Protein AF-A0A397L4H8-F1 (afdb_monomer_lite)

Structure (mmCIF, N/CA/C/O backbone):
data_AF-A0A397L4H8-F1
#
_entry.id   AF-A0A397L4H8-F1
#
loop_
_atom_site.group_PDB
_atom_site.id
_atom_site.type_symbol
_atom_site.label_atom_id
_atom_site.label_alt_id
_atom_site.label_comp_id
_atom_site.label_asym_id
_atom_site.label_entity_id
_atom_site.label_seq_id
_atom_site.pdbx_PDB_ins_code
_atom_site.Cartn_x
_atom_site.Cartn_y
_atom_site.Cartn_z
_atom_site.occupancy
_atom_site.B_iso_or_equiv
_atom_site.auth_seq_id
_atom_site.auth_comp_id
_atom_site.auth_asym_id
_atom_site.auth_atom_id
_atom_site.pdbx_PDB_model_num
ATOM 1 N N . MET A 1 1 ? -23.104 -24.556 -10.594 1.00 47.25 1 MET A N 1
ATOM 2 C CA . MET A 1 1 ? -21.974 -23.612 -10.399 1.00 47.25 1 MET A CA 1
ATOM 3 C C . MET A 1 1 ? -20.950 -23.620 -11.544 1.00 47.25 1 MET A C 1
ATOM 5 O O . MET A 1 1 ? -20.434 -22.560 -11.867 1.00 47.25 1 MET A O 1
ATOM 9 N N . ALA A 1 2 ? -20.724 -24.742 -12.244 1.00 54.28 2 ALA A N 1
ATOM 10 C CA . ALA A 1 2 ? -19.809 -24.816 -13.398 1.00 54.28 2 ALA A CA 1
ATOM 11 C C . ALA A 1 2 ? -20.160 -23.882 -14.583 1.00 54.28 2 ALA A C 1
ATOM 13 O O . ALA A 1 2 ? -19.269 -23.298 -15.192 1.00 54.28 2 ALA A O 1
ATOM 14 N N . SER A 1 3 ? -21.449 -23.666 -14.881 1.00 55.31 3 SER A N 1
ATOM 15 C CA . SER A 1 3 ? -21.876 -22.777 -15.982 1.00 55.31 3 SER A CA 1
ATOM 16 C C . SER A 1 3 ? -21.503 -21.299 -15.750 1.00 55.31 3 SER A C 1
ATOM 18 O O . SER A 1 3 ? -21.146 -20.598 -16.693 1.00 55.31 3 SER A O 1
ATOM 20 N N . LYS A 1 4 ? -21.475 -20.835 -14.491 1.00 57.06 4 LYS A N 1
ATOM 21 C CA . LYS A 1 4 ? -21.033 -19.472 -14.138 1.00 57.06 4 LYS A CA 1
ATOM 22 C C . LYS A 1 4 ? -19.519 -19.307 -14.281 1.00 57.06 4 LYS A C 1
ATOM 24 O O . LYS A 1 4 ? -19.073 -18.269 -14.753 1.00 57.06 4 LYS A O 1
ATOM 29 N N . LEU A 1 5 ? -18.742 -20.344 -13.960 1.00 61.78 5 LEU A N 1
ATOM 30 C CA . LEU A 1 5 ? -17.294 -20.364 -14.196 1.00 61.78 5 LEU A CA 1
ATOM 31 C C . LEU A 1 5 ? -16.962 -20.372 -15.691 1.00 61.78 5 LEU A C 1
ATOM 33 O O . LEU A 1 5 ? -16.032 -19.694 -16.116 1.00 61.78 5 LEU A O 1
ATOM 37 N N . LEU A 1 6 ? -17.748 -21.081 -16.503 1.00 67.44 6 LEU A N 1
ATOM 38 C CA . LEU A 1 6 ? -17.573 -21.091 -17.955 1.00 67.44 6 LEU A CA 1
ATOM 39 C C . LEU A 1 6 ? -17.909 -19.724 -18.579 1.00 67.44 6 LEU A C 1
ATOM 41 O O . LEU A 1 6 ? -17.178 -19.260 -19.450 1.00 67.44 6 LEU A O 1
ATOM 45 N N . GLN A 1 7 ? -18.956 -19.053 -18.082 1.00 67.25 7 GLN A N 1
ATOM 46 C CA . GLN A 1 7 ? -19.308 -17.676 -18.460 1.00 67.25 7 GLN A CA 1
ATOM 47 C C . G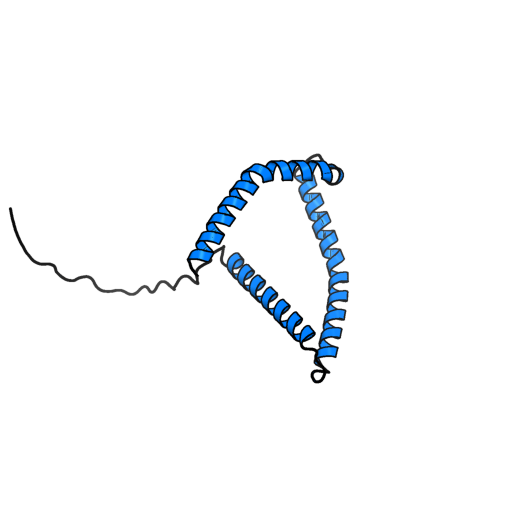LN A 1 7 ? -18.257 -16.653 -18.003 1.00 67.25 7 GLN A C 1
ATOM 49 O O . GLN A 1 7 ? -17.918 -15.743 -18.755 1.00 67.25 7 GLN A O 1
ATOM 54 N N . LEU A 1 8 ? -17.695 -16.811 -16.801 1.00 67.00 8 LEU A N 1
ATOM 55 C CA . LEU A 1 8 ? -16.578 -15.991 -16.325 1.00 67.00 8 LEU A CA 1
ATOM 56 C C . LEU A 1 8 ? -15.330 -16.216 -17.177 1.00 67.00 8 LEU A C 1
ATOM 58 O O . LEU A 1 8 ? -14.683 -15.252 -17.561 1.00 67.00 8 LEU A O 1
ATOM 62 N N . LYS A 1 9 ? -15.027 -17.464 -17.550 1.00 68.12 9 LYS A N 1
ATOM 63 C CA . LYS A 1 9 ? -13.908 -17.794 -18.439 1.00 68.12 9 LYS A CA 1
ATOM 64 C C . LYS A 1 9 ? -14.099 -17.191 -19.832 1.00 68.12 9 LYS A C 1
ATOM 66 O O . LYS A 1 9 ? -13.152 -16.639 -20.386 1.00 68.12 9 LYS A O 1
ATOM 71 N N . SER A 1 10 ? -15.303 -17.265 -20.403 1.00 70.06 10 SER A N 1
ATOM 72 C CA . SER A 1 10 ? -15.582 -16.683 -21.720 1.00 70.06 10 SER A CA 1
ATOM 73 C C . SER A 1 10 ? -15.528 -15.155 -21.687 1.00 70.06 10 SER A C 1
ATOM 75 O O . SER A 1 10 ? -14.939 -14.558 -22.584 1.00 70.06 10 SER A O 1
ATOM 77 N N . LYS A 1 11 ? -16.049 -14.523 -20.626 1.00 71.31 11 LYS A N 1
ATOM 78 C CA . LYS A 1 11 ? -15.975 -13.068 -20.423 1.00 71.31 11 LYS A CA 1
ATOM 79 C C . LYS A 1 11 ? -14.563 -12.584 -20.101 1.00 71.31 11 LYS A C 1
ATOM 81 O O . LYS A 1 11 ? -14.157 -11.551 -20.616 1.00 71.31 11 LYS A O 1
ATOM 86 N N . ALA A 1 12 ? -13.778 -13.353 -19.351 1.00 65.19 12 ALA A N 1
ATOM 87 C CA . ALA A 1 12 ? -12.361 -13.083 -19.120 1.00 65.19 12 ALA A CA 1
ATOM 88 C C . ALA A 1 12 ? -11.536 -13.228 -20.408 1.00 65.19 12 ALA A C 1
ATOM 90 O O . ALA A 1 12 ? -10.639 -12.429 -20.654 1.00 65.19 12 ALA A O 1
ATOM 91 N N . CYS A 1 13 ? -11.859 -14.198 -21.269 1.00 67.25 13 CYS A N 1
ATOM 92 C CA . CYS A 1 13 ? -11.225 -14.348 -22.581 1.00 67.25 13 CYS A CA 1
ATOM 93 C C . CYS A 1 13 ? -11.582 -13.185 -23.522 1.00 67.25 13 CYS A C 1
ATOM 95 O O . CYS A 1 13 ? -10.722 -12.680 -24.239 1.00 67.25 13 CYS A O 1
ATOM 97 N N . GLU A 1 14 ? -12.833 -12.726 -23.497 1.00 71.56 14 GLU A N 1
ATOM 98 C CA . GLU A 1 14 ? -13.300 -11.562 -24.254 1.00 71.56 14 GLU A CA 1
ATOM 99 C C . GLU A 1 14 ? -12.647 -10.262 -23.755 1.00 71.56 14 GLU A C 1
ATOM 101 O O . GLU A 1 14 ? -12.118 -9.495 -24.557 1.00 71.56 14 GLU A O 1
ATOM 106 N N . ALA A 1 15 ? -12.565 -10.071 -22.435 1.00 67.88 15 ALA A N 1
ATOM 107 C CA . ALA A 1 15 ? -11.853 -8.959 -21.810 1.00 67.88 15 ALA A CA 1
ATOM 108 C C . ALA A 1 15 ? -10.344 -9.007 -22.094 1.00 67.88 15 ALA A C 1
ATOM 110 O O . ALA A 1 15 ? -9.750 -7.985 -22.410 1.00 67.88 15 ALA A O 1
ATOM 111 N N . SER A 1 16 ? -9.723 -10.188 -22.071 1.00 66.19 16 SER A N 1
ATOM 112 C CA . SER A 1 16 ? -8.312 -10.364 -22.430 1.00 66.19 16 SER A CA 1
ATOM 113 C C . SER A 1 16 ? -8.053 -10.022 -23.900 1.00 66.19 16 SER A C 1
ATOM 115 O O . SER A 1 16 ? -7.094 -9.317 -24.197 1.00 66.19 16 SER A O 1
ATOM 117 N N . LYS A 1 17 ? -8.947 -10.421 -24.818 1.00 70.50 17 LYS A N 1
ATOM 118 C CA . LYS A 1 17 ? -8.894 -10.024 -26.238 1.00 70.50 17 LYS A CA 1
ATOM 119 C C . LYS A 1 17 ? -9.118 -8.524 -26.432 1.00 70.50 17 LYS A C 1
ATOM 121 O O . LYS A 1 17 ? -8.528 -7.930 -27.329 1.00 70.50 17 LYS A O 1
ATOM 126 N N . PHE A 1 18 ? -9.968 -7.905 -25.616 1.00 72.44 18 PHE A N 1
ATOM 127 C CA . PHE A 1 18 ? -10.198 -6.463 -25.643 1.00 72.44 18 PHE A CA 1
ATOM 128 C C . PHE A 1 18 ? -8.970 -5.694 -25.135 1.00 72.44 18 PHE A C 1
ATOM 130 O O . PHE A 1 18 ? -8.495 -4.780 -25.805 1.00 72.44 18 PHE A O 1
ATOM 137 N N . VAL A 1 19 ? -8.384 -6.128 -24.017 1.00 71.19 19 VAL A N 1
ATOM 138 C CA . VAL A 1 19 ? -7.137 -5.584 -23.463 1.00 71.19 19 VAL A CA 1
ATOM 139 C C . VAL A 1 19 ? -5.957 -5.833 -24.404 1.00 71.19 19 VAL A C 1
ATOM 141 O O . VAL A 1 19 ? -5.116 -4.959 -24.548 1.00 71.19 19 VAL A O 1
ATOM 144 N N . SER A 1 20 ? -5.886 -6.956 -25.121 1.00 68.94 20 SER A N 1
ATOM 145 C CA . SER A 1 20 ? -4.802 -7.175 -26.088 1.00 68.94 20 SER A CA 1
ATOM 146 C C . SER A 1 20 ? -4.937 -6.289 -27.331 1.00 68.94 20 SER A C 1
ATOM 148 O O . SER A 1 20 ? -3.931 -5.891 -27.907 1.00 68.94 20 SER A O 1
ATOM 150 N N . LYS A 1 21 ? -6.170 -5.985 -27.763 1.00 73.88 21 LYS A N 1
ATOM 151 C CA . LYS A 1 21 ? -6.440 -5.150 -28.946 1.00 73.88 21 LYS A CA 1
ATOM 152 C C . LYS A 1 21 ? -6.346 -3.652 -28.658 1.00 73.88 21 LYS A C 1
ATOM 154 O O . LYS A 1 21 ? -5.839 -2.915 -29.495 1.00 73.88 21 LYS A O 1
ATOM 159 N N . HIS A 1 22 ? -6.813 -3.212 -27.491 1.00 75.38 22 HIS A N 1
ATOM 160 C CA . HIS A 1 22 ? -6.883 -1.794 -27.126 1.00 75.38 22 HIS A CA 1
ATOM 161 C C . HIS A 1 22 ? -5.907 -1.392 -26.014 1.00 75.38 22 HIS A C 1
ATOM 163 O O . HIS A 1 22 ? -5.654 -0.208 -25.816 1.00 75.38 22 HIS A O 1
ATOM 169 N N . GLY A 1 23 ? -5.314 -2.340 -25.289 1.00 72.38 23 GLY A N 1
ATOM 170 C CA . GLY A 1 23 ? -4.390 -2.043 -24.192 1.00 72.38 23 GLY A CA 1
ATOM 171 C C . GLY A 1 23 ? -3.150 -1.298 -24.665 1.00 72.38 23 GLY A C 1
ATOM 172 O O . GLY A 1 23 ? -2.724 -0.364 -24.000 1.00 72.38 23 GLY A O 1
ATOM 173 N N . THR A 1 24 ? -2.620 -1.616 -25.851 1.00 72.94 24 THR A N 1
ATOM 174 C CA . THR A 1 24 ? -1.489 -0.872 -26.426 1.00 72.94 24 THR A CA 1
ATOM 175 C C . THR A 1 24 ? -1.865 0.565 -26.787 1.00 72.94 24 THR A C 1
ATOM 177 O O . THR A 1 24 ? -1.053 1.464 -26.594 1.00 72.94 24 THR A O 1
ATOM 180 N N . THR A 1 25 ? -3.079 0.811 -27.293 1.00 78.31 25 THR A N 1
ATOM 181 C CA . THR A 1 25 ? -3.536 2.171 -27.621 1.00 78.31 25 THR A CA 1
ATOM 182 C C . THR A 1 25 ? -3.817 2.988 -26.364 1.00 78.31 25 THR A C 1
ATOM 184 O O . THR A 1 25 ? -3.361 4.123 -26.285 1.00 78.31 25 THR A O 1
ATOM 187 N N . TYR A 1 26 ? -4.460 2.397 -25.351 1.00 76.62 26 TYR A N 1
ATOM 188 C CA . TYR A 1 26 ? -4.678 3.055 -24.059 1.00 76.62 26 TYR A CA 1
ATOM 189 C C . TYR A 1 26 ? -3.363 3.333 -23.330 1.00 76.62 26 TYR A C 1
ATOM 191 O O . TYR A 1 26 ? -3.175 4.417 -22.794 1.00 76.62 26 TYR A O 1
ATOM 199 N N . TYR A 1 27 ? -2.422 2.387 -23.355 1.00 76.06 27 TYR A N 1
ATOM 200 C CA . TYR A 1 27 ? -1.098 2.568 -22.764 1.00 76.06 27 TYR A CA 1
ATOM 201 C C . TYR A 1 27 ? -0.327 3.717 -23.424 1.00 76.06 27 TYR A C 1
ATOM 203 O O . TYR A 1 27 ? 0.283 4.525 -22.730 1.00 76.06 27 TYR A O 1
ATOM 211 N N . LYS A 1 28 ? -0.396 3.831 -24.757 1.00 80.56 28 LYS A N 1
ATOM 212 C CA . LYS A 1 28 ? 0.216 4.942 -25.498 1.00 80.56 28 LYS A CA 1
ATOM 213 C C . LYS A 1 28 ? -0.431 6.288 -25.169 1.00 80.56 28 LYS A C 1
ATOM 215 O O . LYS A 1 28 ? 0.298 7.226 -24.881 1.00 80.56 28 LYS A O 1
ATOM 220 N N . GLN A 1 29 ? -1.763 6.364 -25.138 1.00 84.12 29 GLN A N 1
ATOM 221 C CA . GLN A 1 29 ? -2.480 7.586 -24.746 1.00 84.12 29 GLN A CA 1
ATOM 222 C C . GLN A 1 29 ? -2.112 8.023 -23.325 1.00 84.12 29 GLN A C 1
ATOM 224 O O . GLN A 1 29 ? -1.780 9.180 -23.097 1.00 84.12 29 GLN A O 1
ATOM 229 N N . LEU A 1 30 ? -2.073 7.078 -22.383 1.00 81.69 30 LEU A N 1
ATOM 230 C CA . LEU A 1 30 ? -1.734 7.365 -20.992 1.00 81.69 30 LEU A CA 1
ATOM 231 C C . LEU A 1 30 ? -0.275 7.826 -20.850 1.00 81.69 30 LEU A C 1
ATOM 233 O O . LEU A 1 30 ? 0.005 8.728 -20.064 1.00 81.69 30 LEU A O 1
ATOM 237 N N . LEU A 1 31 ? 0.655 7.264 -21.630 1.00 79.19 31 LEU A N 1
ATOM 238 C CA . LEU A 1 31 ? 2.040 7.745 -21.692 1.00 79.19 31 LEU A CA 1
ATOM 239 C C . LEU A 1 31 ? 2.150 9.150 -22.299 1.00 79.19 31 LEU A C 1
ATOM 241 O O . LEU A 1 31 ? 2.952 9.948 -21.821 1.00 79.19 31 LEU A O 1
ATOM 245 N N . GLU A 1 32 ? 1.360 9.460 -23.325 1.00 80.62 32 GLU A N 1
ATOM 246 C CA . GLU A 1 32 ? 1.329 10.789 -23.943 1.00 80.62 32 GLU A CA 1
ATOM 247 C C . GLU A 1 32 ? 0.781 11.850 -22.978 1.00 80.62 32 GLU A C 1
ATOM 249 O O . GLU A 1 32 ? 1.389 12.910 -22.832 1.00 80.62 32 GLU A O 1
ATOM 254 N N . GLU A 1 33 ? -0.293 11.548 -22.244 1.00 83.25 33 GLU A N 1
ATOM 255 C CA . GLU A 1 33 ? -0.851 12.441 -21.218 1.00 83.25 33 GLU A CA 1
ATOM 256 C C . GLU A 1 33 ? 0.097 12.629 -20.023 1.00 83.25 33 GLU A C 1
ATOM 258 O O . GLU A 1 33 ? 0.183 13.712 -19.442 1.00 83.25 33 GLU A O 1
ATOM 263 N N . ASN A 1 34 ? 0.856 11.590 -19.663 1.00 80.06 34 ASN A N 1
ATOM 264 C CA . ASN A 1 34 ? 1.777 11.612 -18.525 1.00 80.06 34 ASN A CA 1
ATOM 265 C C . ASN A 1 34 ? 3.224 11.929 -18.918 1.00 80.06 34 ASN A C 1
ATOM 267 O O . ASN A 1 34 ? 4.132 11.758 -18.102 1.00 80.06 34 ASN A O 1
ATOM 271 N N . LYS A 1 35 ? 3.453 12.444 -20.132 1.00 74.44 35 LYS A N 1
ATOM 272 C CA . LYS A 1 35 ? 4.796 12.709 -20.667 1.00 74.44 35 LYS A CA 1
ATOM 273 C C . LYS A 1 35 ? 5.632 13.642 -19.786 1.00 74.44 35 LYS A C 1
ATOM 275 O O . LYS A 1 35 ? 6.844 13.489 -19.712 1.00 74.44 35 LYS A O 1
ATOM 280 N N . GLN A 1 36 ? 4.986 14.539 -19.041 1.00 73.88 36 GLN A N 1
ATOM 281 C CA . GLN A 1 36 ? 5.620 15.411 -18.042 1.00 73.88 36 GLN A CA 1
ATOM 282 C C . GLN A 1 36 ? 6.319 14.667 -16.882 1.00 73.88 36 GLN A C 1
ATOM 284 O O . GLN A 1 36 ? 7.215 15.226 -16.255 1.00 73.88 36 GLN A O 1
ATOM 289 N N . TYR A 1 37 ? 5.935 13.418 -16.598 1.00 69.62 37 TYR A N 1
ATOM 290 C CA . TYR A 1 37 ? 6.527 12.581 -15.546 1.00 69.62 37 TYR A CA 1
ATOM 291 C C . TYR A 1 37 ? 7.565 11.585 -16.080 1.00 69.62 37 TYR A C 1
ATOM 293 O O . TYR A 1 37 ? 8.241 10.917 -15.295 1.00 69.62 37 TYR A O 1
ATOM 301 N N . ILE A 1 38 ? 7.699 11.469 -17.404 1.00 70.69 38 ILE A N 1
ATOM 302 C CA . ILE A 1 38 ? 8.620 10.536 -18.052 1.00 70.69 38 ILE A CA 1
ATOM 303 C C . ILE A 1 38 ? 9.968 11.234 -18.216 1.00 70.69 38 ILE A C 1
ATOM 305 O O . ILE A 1 38 ? 10.096 12.211 -18.950 1.00 70.69 38 ILE A O 1
ATOM 309 N N . GLN A 1 39 ? 10.992 10.730 -17.531 1.00 64.56 39 GLN A N 1
ATOM 310 C CA . GLN A 1 39 ? 12.352 11.230 -17.697 1.00 64.56 39 GLN A CA 1
ATOM 311 C C . GLN A 1 39 ? 13.060 10.532 -18.858 1.00 64.56 39 GLN A C 1
ATOM 313 O O . GLN A 1 39 ? 13.432 9.365 -18.767 1.00 64.56 39 GLN A O 1
ATOM 318 N N . GLU A 1 40 ? 13.276 11.282 -19.938 1.00 63.84 40 GLU A N 1
ATOM 319 C CA . GLU A 1 40 ? 14.194 10.940 -21.027 1.00 63.84 40 GLU A CA 1
ATOM 320 C C . GLU A 1 40 ? 15.583 11.539 -20.703 1.00 63.84 40 GLU A C 1
ATOM 322 O O . GLU A 1 40 ? 15.646 12.687 -20.250 1.00 63.84 40 GLU A O 1
ATOM 327 N N . PRO A 1 41 ? 16.715 10.824 -20.867 1.00 56.97 41 PRO A N 1
ATOM 328 C CA . PRO A 1 41 ? 16.907 9.513 -21.491 1.00 56.97 41 PRO A CA 1
ATOM 329 C C . PRO A 1 41 ? 16.648 8.326 -20.548 1.00 56.97 41 PRO A C 1
ATOM 331 O O . PRO A 1 41 ? 16.987 8.361 -19.364 1.00 56.97 41 PRO A O 1
ATOM 334 N N . ALA A 1 42 ? 16.118 7.235 -21.113 1.00 62.53 42 ALA A N 1
ATOM 335 C CA . ALA A 1 42 ? 15.949 5.937 -20.454 1.00 62.53 42 ALA A CA 1
ATOM 336 C C . ALA A 1 42 ? 17.296 5.199 -20.299 1.00 62.53 42 ALA A C 1
ATOM 338 O O . ALA A 1 42 ? 17.485 4.084 -20.782 1.00 62.53 42 ALA A O 1
ATOM 339 N N . THR A 1 43 ? 18.264 5.849 -19.657 1.00 71.12 43 THR A N 1
ATOM 340 C CA . THR A 1 43 ? 19.567 5.259 -19.345 1.00 71.12 43 THR A CA 1
ATOM 341 C C . THR A 1 43 ? 19.448 4.411 -18.080 1.00 71.12 43 THR A C 1
ATOM 343 O O . THR A 1 43 ? 18.787 4.803 -17.114 1.00 71.12 43 THR A O 1
ATOM 346 N N . VAL A 1 44 ? 20.120 3.256 -18.057 1.00 73.75 44 VAL A N 1
ATOM 347 C CA . VAL A 1 44 ? 20.120 2.325 -16.912 1.00 73.75 44 VAL A CA 1
ATOM 348 C C . VAL A 1 44 ? 20.514 3.041 -15.612 1.00 73.75 44 VAL A C 1
ATOM 350 O O . VAL A 1 44 ? 19.882 2.843 -14.578 1.00 73.75 44 VAL A O 1
ATOM 353 N N . GLU A 1 45 ? 21.477 3.955 -15.679 1.00 77.38 45 GLU A N 1
ATOM 354 C CA . GLU A 1 45 ? 21.956 4.758 -14.546 1.00 77.38 45 GLU A CA 1
ATOM 355 C C . GLU A 1 45 ? 20.847 5.619 -13.927 1.00 77.38 45 GLU A C 1
ATOM 357 O O . GLU A 1 45 ? 20.662 5.616 -12.710 1.00 77.38 45 GLU A O 1
ATOM 362 N N . LYS A 1 46 ? 20.036 6.274 -14.767 1.00 77.31 46 LYS A N 1
ATOM 363 C CA . LYS A 1 46 ? 18.923 7.119 -14.323 1.00 77.31 46 LYS A CA 1
ATOM 364 C C . LYS A 1 46 ? 17.776 6.296 -13.742 1.00 77.31 46 LYS A C 1
ATOM 366 O O . LYS A 1 46 ? 17.163 6.707 -12.762 1.00 77.31 46 LYS A O 1
ATOM 371 N N . SER A 1 47 ? 17.526 5.099 -14.279 1.00 78.38 47 SER A N 1
ATOM 372 C CA . SER A 1 47 ? 16.546 4.170 -13.697 1.00 78.38 47 SER A CA 1
ATOM 373 C C . SER A 1 47 ? 16.952 3.712 -12.291 1.00 78.38 47 SER A C 1
ATOM 375 O O . SER A 1 47 ? 16.124 3.676 -11.378 1.00 78.38 47 SER A O 1
ATOM 377 N N . ILE A 1 48 ? 18.245 3.440 -12.090 1.00 81.88 48 ILE A N 1
ATOM 378 C CA . ILE A 1 48 ? 18.798 3.052 -10.793 1.00 81.88 48 ILE A CA 1
ATOM 379 C C . ILE A 1 48 ? 18.711 4.231 -9.822 1.00 81.88 48 ILE A C 1
ATOM 381 O O . ILE A 1 48 ? 18.261 4.052 -8.692 1.00 81.88 48 ILE A O 1
ATOM 385 N N . GLU A 1 49 ? 19.072 5.438 -10.250 1.00 84.44 49 GLU A N 1
ATOM 386 C CA . GLU A 1 49 ? 18.960 6.642 -9.428 1.00 84.44 49 GLU A CA 1
ATOM 387 C C . GLU A 1 49 ? 17.513 6.917 -8.994 1.00 84.44 49 GLU A C 1
ATOM 389 O O . GLU A 1 49 ? 17.250 7.077 -7.802 1.00 84.44 49 GLU A O 1
ATOM 394 N N . LEU A 1 50 ? 16.560 6.881 -9.929 1.00 83.81 50 LEU A N 1
ATOM 395 C CA . LEU A 1 50 ? 15.139 7.079 -9.640 1.00 83.81 50 LEU A CA 1
ATOM 396 C C . LEU A 1 50 ? 14.584 5.999 -8.710 1.00 83.81 50 LEU A C 1
ATOM 398 O O . LEU A 1 50 ? 13.843 6.311 -7.778 1.00 83.81 50 LEU A O 1
ATOM 402 N N . SER A 1 51 ? 14.971 4.735 -8.910 1.00 81.88 51 SER A N 1
ATOM 403 C CA . SER A 1 51 ? 14.564 3.646 -8.016 1.00 81.88 51 SER A CA 1
ATOM 404 C C . SER A 1 51 ? 15.092 3.849 -6.592 1.00 81.88 51 SER A C 1
ATOM 406 O O . SER A 1 51 ? 14.354 3.639 -5.628 1.00 81.88 51 SER A O 1
ATOM 408 N N . ARG A 1 52 ? 16.331 4.343 -6.445 1.00 84.69 52 ARG A N 1
ATOM 409 C CA . ARG A 1 52 ? 16.928 4.683 -5.147 1.00 84.69 52 ARG A CA 1
ATOM 410 C C . ARG A 1 52 ? 16.215 5.864 -4.504 1.00 84.69 52 ARG A C 1
ATOM 412 O O . ARG A 1 52 ? 15.855 5.767 -3.337 1.00 84.69 52 ARG A O 1
ATOM 419 N N . GLN A 1 53 ? 15.967 6.944 -5.242 1.00 86.19 53 GLN A N 1
ATOM 420 C CA . GLN A 1 53 ? 15.222 8.102 -4.740 1.00 86.19 53 GLN A CA 1
ATOM 421 C C . GLN A 1 53 ? 13.827 7.699 -4.265 1.00 86.19 53 GLN A C 1
ATOM 423 O O . GLN A 1 53 ? 13.446 8.020 -3.143 1.00 86.19 53 GLN A O 1
ATOM 428 N N . LEU A 1 54 ? 13.099 6.915 -5.063 1.00 84.88 54 LEU A N 1
ATOM 429 C CA . LEU A 1 54 ? 11.789 6.403 -4.681 1.00 84.88 54 LEU A CA 1
ATOM 430 C C . LEU A 1 54 ? 11.879 5.544 -3.419 1.00 84.88 54 LEU A C 1
ATOM 432 O O . LEU A 1 54 ? 11.081 5.730 -2.503 1.00 84.88 54 LEU A O 1
ATOM 436 N N . LEU A 1 55 ? 12.864 4.649 -3.326 1.00 84.25 55 LEU A N 1
ATOM 437 C CA . LEU A 1 55 ? 13.086 3.834 -2.136 1.00 84.25 55 LEU A CA 1
ATOM 438 C C . LEU A 1 55 ? 13.379 4.701 -0.904 1.00 84.25 55 LEU A C 1
ATOM 440 O O . LEU A 1 55 ? 12.748 4.501 0.131 1.00 84.25 55 LEU A O 1
ATOM 444 N N . TYR A 1 56 ? 14.249 5.705 -1.007 1.00 84.12 56 TYR A N 1
ATOM 445 C CA . TYR A 1 56 ? 14.567 6.610 0.100 1.00 84.12 56 TYR A CA 1
ATOM 446 C C . TYR A 1 56 ? 13.377 7.474 0.519 1.00 84.12 56 TYR A C 1
ATOM 448 O O . TYR A 1 56 ? 13.099 7.580 1.712 1.00 84.12 56 TYR A O 1
ATOM 456 N N . THR A 1 57 ? 12.620 8.036 -0.426 1.00 87.69 57 THR A N 1
ATOM 457 C CA . THR A 1 57 ? 11.390 8.782 -0.124 1.00 87.69 57 THR A CA 1
ATOM 458 C C . THR A 1 57 ? 10.360 7.879 0.547 1.00 87.69 57 THR A C 1
ATOM 460 O O . THR A 1 57 ? 9.727 8.268 1.533 1.00 87.69 57 THR A O 1
ATOM 463 N N . ARG A 1 58 ? 10.210 6.639 0.065 1.00 82.56 58 ARG A N 1
ATOM 464 C CA . ARG A 1 58 ? 9.324 5.659 0.691 1.00 82.56 58 ARG A CA 1
ATOM 465 C C . ARG A 1 58 ? 9.799 5.335 2.104 1.00 82.56 58 ARG A C 1
ATOM 467 O O . ARG A 1 58 ? 8.975 5.456 3.001 1.00 82.56 58 ARG A O 1
ATOM 474 N N . LEU A 1 59 ? 11.080 5.046 2.332 1.00 81.12 59 LEU A N 1
ATOM 475 C CA . LEU A 1 59 ? 11.639 4.785 3.665 1.00 81.12 59 LEU A CA 1
ATOM 476 C C . LEU A 1 59 ? 11.473 5.973 4.623 1.00 81.12 59 LEU A C 1
ATOM 478 O O . LEU A 1 59 ? 11.035 5.785 5.756 1.00 81.12 59 LEU A O 1
ATOM 482 N N 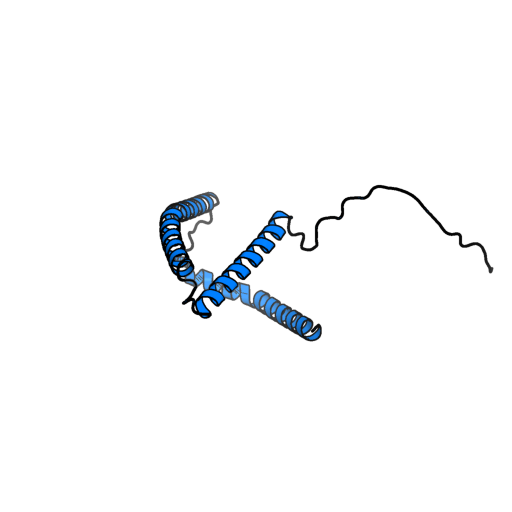. ALA A 1 60 ? 11.740 7.199 4.171 1.00 80.12 60 ALA A N 1
ATOM 483 C CA . ALA A 1 60 ? 11.546 8.404 4.978 1.00 80.12 60 ALA A CA 1
ATOM 484 C C . ALA A 1 60 ? 10.077 8.569 5.403 1.00 80.12 60 ALA A C 1
ATOM 486 O O . ALA A 1 60 ? 9.782 8.892 6.553 1.00 80.12 60 ALA A O 1
ATOM 487 N N . SER A 1 61 ? 9.142 8.259 4.501 1.00 81.44 61 SER A N 1
ATOM 488 C CA . SER A 1 61 ? 7.706 8.310 4.789 1.00 81.44 61 SER A CA 1
ATOM 489 C C . SER A 1 61 ? 7.186 7.162 5.669 1.00 81.44 61 SER A C 1
ATOM 491 O O . SER A 1 61 ? 6.039 7.225 6.109 1.00 81.44 61 SER A O 1
ATOM 493 N N . ILE A 1 62 ? 7.974 6.105 5.921 1.00 80.25 62 ILE A N 1
ATOM 494 C CA . ILE A 1 62 ? 7.542 4.991 6.784 1.00 80.25 62 ILE A CA 1
ATOM 495 C C . ILE A 1 62 ? 7.378 5.478 8.217 1.00 80.25 62 ILE A C 1
ATOM 497 O O . ILE A 1 62 ? 6.368 5.169 8.832 1.00 80.25 62 ILE A O 1
ATOM 501 N N . ARG A 1 63 ? 8.311 6.287 8.736 1.00 74.62 63 ARG A N 1
ATOM 502 C CA . ARG A 1 63 ? 8.247 6.756 10.130 1.00 74.62 63 ARG A CA 1
ATOM 503 C C . ARG A 1 63 ? 6.955 7.516 10.434 1.00 74.62 63 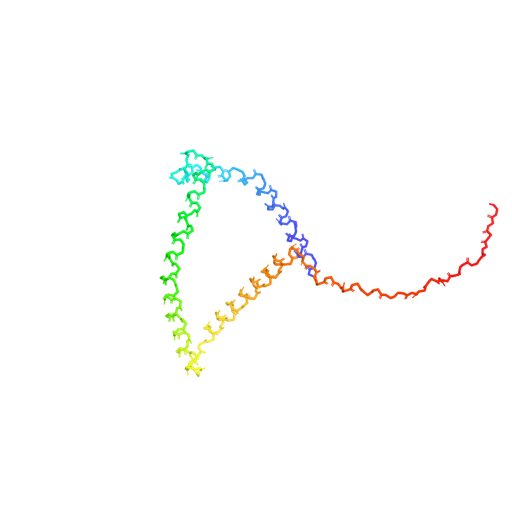ARG A C 1
ATOM 505 O O . ARG A 1 63 ? 6.280 7.181 11.400 1.00 74.62 63 ARG A O 1
ATOM 512 N N . GLY A 1 64 ? 6.574 8.462 9.571 1.00 78.75 64 GLY A N 1
ATOM 513 C CA . GLY A 1 64 ? 5.314 9.199 9.724 1.00 78.75 64 GLY A CA 1
ATOM 514 C C . GLY A 1 64 ? 4.078 8.301 9.610 1.00 78.75 64 GLY A C 1
ATOM 515 O O . GLY A 1 64 ? 3.116 8.472 10.351 1.00 78.75 64 GLY A O 1
ATOM 516 N N . ARG A 1 65 ? 4.117 7.287 8.735 1.00 74.81 65 ARG A N 1
ATOM 517 C CA . ARG A 1 65 ? 3.027 6.308 8.613 1.00 74.81 65 ARG A CA 1
ATOM 518 C C . ARG A 1 65 ? 2.919 5.386 9.829 1.00 74.81 65 ARG A C 1
ATOM 520 O O . ARG A 1 65 ? 1.807 5.101 10.258 1.00 74.81 65 ARG A O 1
ATOM 527 N N . THR A 1 66 ? 4.039 4.973 10.417 1.00 76.31 66 THR A N 1
ATOM 528 C CA . THR A 1 66 ? 4.063 4.166 11.644 1.00 76.31 66 THR A CA 1
ATOM 529 C C . THR A 1 66 ? 3.495 4.940 12.834 1.00 76.31 66 THR A C 1
ATOM 531 O O . THR A 1 66 ? 2.748 4.368 13.618 1.00 76.31 66 THR A O 1
ATOM 534 N N . GLU A 1 67 ? 3.778 6.240 12.960 1.00 80.38 67 GLU A N 1
ATOM 535 C CA . GLU A 1 67 ? 3.177 7.085 14.006 1.00 80.38 67 GLU A CA 1
ATOM 536 C C . GLU A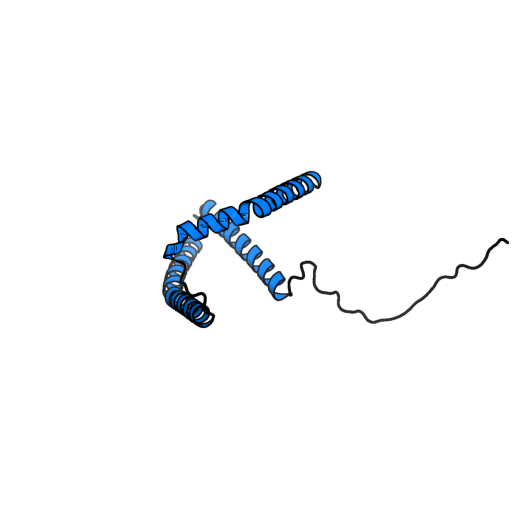 1 67 ? 1.651 7.194 13.874 1.00 80.38 67 GLU A C 1
ATOM 538 O O . GLU A 1 67 ? 0.944 7.081 14.875 1.00 80.38 67 GLU A O 1
ATOM 543 N N . SER A 1 68 ? 1.126 7.377 12.657 1.00 82.75 68 SER A N 1
ATOM 544 C CA . SER A 1 68 ? -0.326 7.358 12.415 1.00 82.75 68 SER A CA 1
ATOM 545 C C . SER A 1 68 ? -0.942 5.992 12.707 1.00 82.75 68 SER A C 1
ATOM 547 O O . SER A 1 68 ? -1.970 5.920 13.376 1.00 82.75 68 SER A O 1
ATOM 549 N N . PHE A 1 69 ? -0.278 4.915 12.288 1.00 82.06 69 PHE A N 1
ATOM 550 C CA . PHE A 1 69 ? -0.720 3.551 12.562 1.00 82.06 69 PHE A CA 1
ATOM 551 C C . PHE A 1 69 ? -0.814 3.273 14.067 1.00 82.06 69 PHE A C 1
ATOM 553 O O . PHE A 1 69 ? -1.813 2.735 14.532 1.00 82.06 69 PHE A O 1
ATOM 560 N N . TRP A 1 70 ? 0.179 3.693 14.858 1.00 81.50 70 TRP A N 1
ATOM 561 C CA . TRP A 1 70 ? 0.123 3.544 16.316 1.00 81.50 70 TRP A CA 1
ATOM 562 C C . TRP A 1 70 ? -1.054 4.298 16.941 1.00 81.50 70 TRP A C 1
ATOM 564 O O . TRP A 1 70 ? -1.692 3.767 17.847 1.00 81.50 70 TRP A O 1
ATOM 574 N N . LYS A 1 71 ? -1.398 5.487 16.428 1.00 84.75 71 LYS A N 1
ATOM 575 C CA . LYS A 1 71 ? -2.577 6.241 16.889 1.00 84.75 71 LYS A CA 1
ATOM 576 C C . LYS A 1 71 ? -3.887 5.508 16.587 1.00 84.75 71 LYS A C 1
ATOM 578 O O . LYS A 1 71 ? -4.761 5.463 17.449 1.00 84.75 71 LYS A O 1
ATOM 583 N N . GLU A 1 72 ? -4.023 4.914 15.402 1.00 83.25 72 GLU A N 1
ATOM 584 C CA . GLU A 1 72 ? -5.191 4.091 15.050 1.00 83.25 72 GLU A CA 1
ATOM 585 C C . GLU A 1 72 ? -5.257 2.809 15.888 1.00 83.25 72 GLU A C 1
ATOM 587 O O . GLU A 1 72 ? -6.329 2.438 16.361 1.00 83.25 72 GLU A O 1
ATOM 592 N N . VAL A 1 73 ? -4.120 2.166 16.163 1.00 83.38 73 VAL A N 1
ATOM 593 C CA . VAL A 1 73 ? -4.061 0.983 17.035 1.00 83.38 73 VAL A CA 1
ATOM 594 C C . VAL A 1 73 ? -4.471 1.322 18.469 1.00 83.38 73 VAL A C 1
ATOM 596 O O . VAL A 1 73 ? -5.233 0.570 19.078 1.00 83.38 73 VAL A O 1
ATOM 599 N N . ASP A 1 74 ? -4.020 2.453 19.017 1.00 83.25 74 ASP A N 1
ATOM 600 C CA . ASP A 1 74 ? -4.461 2.909 20.339 1.00 83.25 74 ASP A CA 1
ATOM 601 C C . ASP A 1 74 ? -5.958 3.254 20.359 1.00 83.25 74 ASP A C 1
ATOM 603 O O . ASP A 1 74 ? -6.643 2.957 21.344 1.00 83.25 74 ASP A O 1
ATOM 607 N N . HIS A 1 75 ? -6.497 3.797 19.262 1.00 78.44 75 HIS A N 1
ATOM 608 C CA . HIS A 1 75 ? -7.933 4.036 19.110 1.00 78.44 75 HIS A CA 1
ATOM 609 C C . HIS A 1 75 ? -8.732 2.724 19.138 1.00 78.44 75 HIS A C 1
ATOM 611 O O . HIS A 1 75 ? -9.626 2.560 19.970 1.00 78.44 75 HIS A O 1
ATOM 617 N N . VAL A 1 76 ? -8.339 1.742 18.321 1.00 79.00 76 VAL A N 1
ATOM 618 C CA . VAL A 1 76 ? -8.948 0.402 18.285 1.00 79.00 76 VAL A CA 1
ATOM 619 C C . VAL A 1 76 ? -8.824 -0.302 19.640 1.00 79.00 76 VAL A C 1
ATOM 621 O O . VAL A 1 76 ? -9.761 -0.954 20.098 1.00 79.00 76 VAL A O 1
ATOM 624 N N . LYS A 1 77 ? -7.703 -0.133 20.350 1.00 79.12 77 LYS A N 1
ATOM 625 C CA . LYS A 1 77 ? -7.505 -0.657 21.711 1.00 79.12 77 LYS A CA 1
ATOM 626 C C . LYS A 1 77 ? -8.445 -0.002 22.729 1.00 79.12 77 LYS A C 1
ATOM 628 O O . LYS A 1 77 ? -8.893 -0.670 23.663 1.00 79.12 77 LYS A O 1
ATOM 633 N N . GLY A 1 78 ? -8.751 1.284 22.567 1.00 76.88 78 GLY A N 1
ATOM 634 C CA . GLY A 1 78 ? -9.753 2.000 23.361 1.00 76.88 78 GLY A CA 1
ATOM 635 C C . GLY A 1 78 ? -11.171 1.469 23.135 1.00 76.88 78 GLY A C 1
ATOM 636 O O . GLY A 1 78 ? -11.884 1.197 24.104 1.00 76.88 78 GLY A O 1
ATOM 637 N N . VAL A 1 79 ? -11.541 1.235 21.874 1.00 74.62 79 VAL A N 1
ATOM 638 C CA . VAL A 1 79 ? -12.817 0.609 21.478 1.00 74.62 79 VAL A CA 1
ATOM 639 C C . VAL A 1 79 ? -12.910 -0.819 22.024 1.00 74.62 79 VAL A C 1
ATOM 641 O O . VAL A 1 79 ? -13.901 -1.191 22.649 1.00 74.62 79 VAL A O 1
ATOM 644 N N . TRP A 1 80 ? -11.825 -1.592 21.922 1.00 71.75 80 TRP A N 1
ATOM 645 C CA . TRP A 1 80 ? -11.720 -2.930 22.502 1.00 71.75 80 TRP A CA 1
ATOM 646 C C . TRP A 1 80 ? -11.894 -2.916 24.023 1.00 71.75 80 TRP A C 1
ATOM 648 O O . TRP A 1 80 ? -12.440 -3.865 24.558 1.00 71.75 80 TRP A O 1
ATOM 658 N N . LYS A 1 81 ? -11.474 -1.892 24.772 1.00 74.62 81 LYS A N 1
ATOM 659 C CA . LYS A 1 81 ? -11.733 -1.851 26.227 1.00 74.62 81 LYS A CA 1
ATOM 660 C C . LYS A 1 81 ? -13.212 -1.625 26.564 1.00 74.62 81 LYS A C 1
ATOM 662 O O . LYS A 1 81 ? -13.658 -2.090 27.607 1.00 74.62 81 LYS A O 1
ATOM 667 N N . ASN A 1 82 ? -13.979 -1.001 25.671 1.00 71.06 82 ASN A N 1
ATOM 668 C CA . ASN A 1 82 ? -15.416 -0.750 25.817 1.00 71.06 82 ASN A CA 1
ATOM 669 C C . ASN A 1 82 ? -16.273 -1.772 25.040 1.00 71.06 82 ASN A C 1
ATOM 671 O O . ASN A 1 82 ? -17.256 -1.405 24.401 1.00 71.06 82 ASN A O 1
ATOM 675 N N . ARG A 1 83 ? -15.926 -3.074 25.108 1.00 60.53 83 ARG A N 1
ATOM 676 C CA . ARG A 1 83 ? -16.567 -4.159 24.318 1.00 60.53 83 ARG A CA 1
ATOM 677 C C . ARG A 1 83 ? -18.091 -4.240 24.386 1.00 60.53 83 ARG A C 1
ATOM 679 O O . ARG A 1 83 ? -18.686 -4.871 23.521 1.00 60.53 83 ARG A O 1
ATOM 686 N N . ALA A 1 84 ? -18.702 -3.664 25.416 1.00 60.84 84 ALA A N 1
ATOM 687 C CA . ALA A 1 84 ? -20.138 -3.733 25.647 1.00 60.84 84 ALA A CA 1
ATOM 688 C C . ALA A 1 84 ? -20.965 -2.819 24.717 1.00 60.84 84 ALA A C 1
ATOM 690 O O . ALA A 1 84 ? -22.145 -3.092 24.538 1.00 60.84 84 ALA A O 1
ATOM 691 N N . ASP A 1 85 ? -20.362 -1.792 24.104 1.00 59.38 85 ASP A N 1
ATOM 692 C CA . ASP A 1 85 ? -21.045 -0.816 23.227 1.00 59.38 85 ASP A CA 1
ATOM 693 C C . ASP A 1 85 ? -20.597 -0.929 21.752 1.00 59.38 85 ASP A C 1
ATOM 695 O O . ASP A 1 85 ? -20.697 0.007 20.961 1.00 59.38 85 ASP A O 1
ATOM 699 N N . LEU A 1 86 ? -20.026 -2.073 21.355 1.00 61.31 86 LEU A N 1
ATOM 700 C CA . LEU A 1 86 ? -19.427 -2.207 20.026 1.00 61.31 86 LEU A CA 1
ATOM 701 C C . LEU A 1 86 ? -20.496 -2.348 18.932 1.00 61.31 86 LEU A C 1
ATOM 703 O O . LEU A 1 86 ? -21.163 -3.376 18.803 1.00 61.31 86 LEU A O 1
ATOM 707 N N . LYS A 1 87 ? -20.613 -1.307 18.100 1.00 61.81 87 LYS A N 1
ATOM 708 C CA . LYS A 1 87 ? -21.414 -1.302 16.869 1.00 61.81 87 LYS A CA 1
ATOM 709 C C . LYS A 1 87 ? -20.998 -2.448 15.946 1.00 61.81 87 LYS A C 1
ATOM 711 O O . LYS A 1 87 ? -19.820 -2.637 15.649 1.00 61.81 87 LYS A O 1
ATOM 716 N N . VAL A 1 88 ? -21.995 -3.159 15.424 1.00 70.81 88 VAL A N 1
ATOM 717 C CA . VAL A 1 88 ? -21.829 -4.296 14.499 1.00 70.81 88 VAL A CA 1
ATOM 718 C C . VAL A 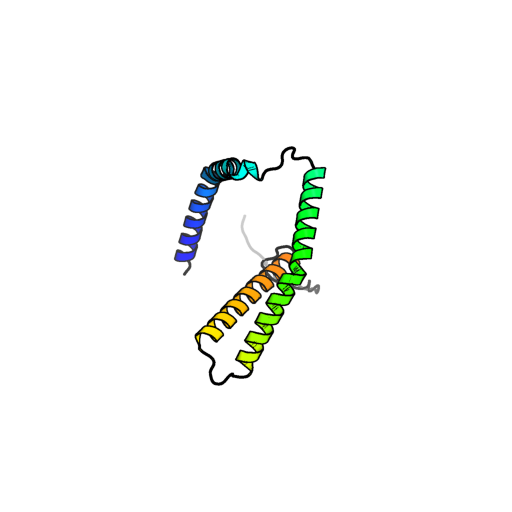1 88 ? -21.052 -3.903 13.225 1.00 70.81 88 VAL A C 1
ATOM 720 O O . VAL A 1 88 ? -20.373 -4.740 12.636 1.00 70.81 88 VAL A O 1
ATOM 723 N N . GLU A 1 89 ? -21.083 -2.622 12.836 1.00 70.38 89 GLU A N 1
ATOM 724 C CA . GLU A 1 89 ? -20.305 -2.062 11.715 1.00 70.38 89 GLU A CA 1
ATOM 725 C C . GLU A 1 89 ? -18.779 -2.068 11.934 1.00 70.38 89 GLU A C 1
ATOM 727 O O . GLU A 1 89 ? -18.030 -2.410 11.016 1.00 70.38 89 GLU A O 1
ATOM 732 N N . GLU A 1 90 ? -18.299 -1.746 13.140 1.00 73.06 90 GLU A N 1
ATOM 733 C CA . GLU A 1 90 ? -16.862 -1.767 13.477 1.00 73.06 90 GLU A CA 1
ATOM 734 C C . GLU A 1 90 ? -16.328 -3.205 13.467 1.00 73.06 90 GLU A C 1
ATOM 736 O O . GLU A 1 90 ? -15.268 -3.496 12.908 1.00 73.06 90 GLU A O 1
ATOM 741 N N . ALA A 1 91 ? -17.116 -4.139 14.010 1.00 76.06 91 ALA A N 1
ATOM 742 C CA . ALA A 1 91 ? -16.802 -5.562 13.961 1.00 76.06 91 ALA A CA 1
ATOM 743 C C . ALA A 1 91 ? -16.775 -6.093 12.515 1.00 76.06 91 ALA A C 1
ATOM 745 O O . ALA A 1 91 ? -15.891 -6.875 12.167 1.00 76.06 91 ALA A O 1
ATOM 746 N N . GLY A 1 92 ? -17.696 -5.639 11.658 1.00 80.69 92 GLY A N 1
ATOM 747 C CA . GLY A 1 92 ? -17.727 -5.997 10.238 1.00 80.69 92 GLY A CA 1
ATOM 748 C C . GLY A 1 92 ? -16.474 -5.544 9.484 1.00 80.69 92 GLY A C 1
ATOM 749 O O . GLY A 1 92 ? -15.876 -6.331 8.750 1.00 80.69 92 GLY A O 1
ATOM 750 N N . THR A 1 93 ? -16.029 -4.309 9.722 1.00 81.31 93 THR A N 1
ATOM 751 C CA . THR A 1 93 ? -14.798 -3.771 9.120 1.00 81.31 93 THR A CA 1
ATOM 752 C C . THR A 1 93 ? -13.560 -4.541 9.582 1.00 81.31 93 THR A C 1
ATOM 754 O O . THR A 1 93 ? -12.720 -4.905 8.760 1.00 81.31 93 THR A O 1
ATOM 757 N N . ALA A 1 94 ? -13.465 -4.872 10.874 1.00 80.94 94 ALA A N 1
ATOM 758 C CA . ALA A 1 94 ? -12.354 -5.660 11.407 1.00 80.94 94 ALA A CA 1
ATOM 759 C C . ALA A 1 94 ? -12.292 -7.075 10.803 1.00 80.94 94 ALA A C 1
ATOM 761 O O . ALA A 1 94 ? -11.208 -7.572 10.493 1.00 80.94 94 ALA A O 1
ATOM 762 N N . VAL A 1 95 ? -13.448 -7.715 10.597 1.00 86.56 95 VAL A N 1
ATOM 763 C CA . VAL A 1 95 ? -13.528 -9.034 9.954 1.00 86.56 95 VAL A CA 1
ATOM 764 C C . VAL A 1 95 ? -13.106 -8.965 8.485 1.00 86.56 95 VAL A C 1
ATOM 766 O O . VAL A 1 95 ? -12.327 -9.811 8.049 1.00 86.56 95 VAL A O 1
ATOM 769 N N . LEU A 1 96 ? -13.566 -7.959 7.732 1.00 86.44 96 LEU A N 1
ATOM 770 C CA . LEU A 1 96 ? -13.153 -7.757 6.336 1.00 86.44 96 LEU A CA 1
ATOM 771 C C . LEU A 1 96 ? -11.644 -7.524 6.226 1.00 86.44 96 LEU A C 1
ATOM 773 O O . LEU A 1 96 ? -10.984 -8.165 5.414 1.00 86.44 96 LEU A O 1
ATOM 777 N N . PHE A 1 97 ? -11.086 -6.687 7.102 1.00 87.12 97 PHE A N 1
ATOM 778 C CA . PHE A 1 97 ? -9.647 -6.449 7.152 1.00 87.12 97 PHE A CA 1
ATOM 779 C C . PHE A 1 97 ? -8.864 -7.728 7.484 1.00 87.12 97 PHE A C 1
ATOM 781 O O . PHE A 1 97 ? -7.855 -8.025 6.850 1.00 87.12 97 PHE A O 1
ATOM 788 N N . GLY A 1 98 ? -9.355 -8.533 8.432 1.00 88.12 98 GLY A N 1
ATOM 789 C CA . GLY A 1 98 ? -8.768 -9.834 8.753 1.00 88.12 98 GLY A CA 1
ATOM 790 C C . GLY A 1 98 ? -8.798 -10.813 7.574 1.00 88.12 98 GLY A C 1
ATOM 791 O O . GLY A 1 98 ? -7.817 -11.520 7.338 1.00 88.12 98 GLY A O 1
ATOM 792 N N . LEU A 1 99 ? -9.889 -10.824 6.803 1.00 90.56 99 LEU A N 1
ATOM 793 C CA . LEU A 1 99 ? -10.007 -11.625 5.586 1.00 90.56 99 LEU A CA 1
ATOM 794 C C . LEU A 1 99 ? -9.013 -11.164 4.511 1.00 90.56 99 LEU A C 1
ATOM 796 O O . LEU A 1 99 ? -8.319 -12.000 3.937 1.00 90.56 99 LEU A O 1
ATOM 800 N N . ASP A 1 100 ? -8.883 -9.857 4.282 1.00 86.94 100 ASP A N 1
ATOM 801 C CA . ASP A 1 100 ? -7.894 -9.312 3.348 1.00 86.94 100 ASP A CA 1
ATOM 802 C C . ASP A 1 100 ? -6.463 -9.674 3.771 1.00 86.94 100 ASP A C 1
ATOM 804 O O . ASP A 1 100 ? -5.671 -10.136 2.946 1.00 86.94 100 ASP A O 1
ATOM 808 N N . CYS A 1 101 ? -6.129 -9.556 5.062 1.00 88.75 101 CYS A N 1
ATOM 809 C CA . CYS A 1 101 ? -4.838 -10.004 5.587 1.00 88.75 101 CYS A CA 1
ATOM 810 C C . CYS A 1 101 ? -4.594 -11.496 5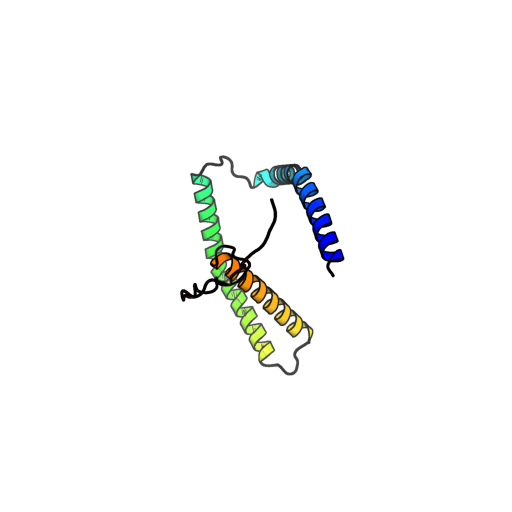.325 1.00 88.75 101 CYS A C 1
ATOM 812 O O . CYS A 1 101 ? -3.480 -11.879 4.969 1.00 88.75 101 CYS A O 1
ATOM 814 N N . PHE A 1 102 ? -5.622 -12.335 5.466 1.00 85.94 102 PHE A N 1
ATOM 815 C CA . PHE A 1 102 ? -5.524 -13.766 5.193 1.00 85.94 102 PHE A CA 1
ATOM 816 C C . PHE A 1 102 ? -5.293 -14.056 3.703 1.00 85.94 102 PHE A C 1
ATOM 818 O O . PHE A 1 102 ? -4.425 -14.856 3.360 1.00 85.94 102 PHE A O 1
ATOM 825 N N . VAL A 1 103 ? -5.993 -13.358 2.805 1.00 91.25 103 VAL A N 1
ATOM 826 C CA . VAL A 1 103 ? -5.791 -13.485 1.352 1.00 91.25 103 VAL A CA 1
ATOM 827 C C . VAL A 1 103 ? -4.368 -13.081 0.960 1.00 91.25 103 VAL A C 1
ATOM 829 O O . VAL A 1 103 ? -3.706 -13.811 0.219 1.00 91.25 103 VAL A O 1
ATOM 832 N N . TRP A 1 104 ? -3.861 -11.963 1.486 1.00 89.31 104 TRP A N 1
ATOM 833 C CA . TRP A 1 104 ? -2.484 -11.523 1.242 1.00 89.31 104 TRP A CA 1
ATOM 834 C C . TRP A 1 104 ? -1.441 -12.471 1.842 1.00 89.31 104 TRP A C 1
ATOM 836 O O . TRP A 1 104 ? -0.398 -12.689 1.225 1.00 89.31 104 TRP A O 1
ATOM 846 N N . PHE A 1 105 ? -1.723 -13.078 2.997 1.00 86.25 105 PHE A N 1
ATOM 847 C CA . PHE A 1 105 ? -0.874 -14.112 3.586 1.00 86.25 105 PHE A CA 1
ATOM 848 C C . PHE A 1 105 ? -0.796 -15.355 2.690 1.00 86.25 105 PHE A C 1
ATOM 850 O O . PHE A 1 105 ? 0.303 -15.797 2.358 1.00 86.25 105 PHE A O 1
ATOM 857 N N . CYS A 1 106 ? -1.935 -15.871 2.217 1.00 83.19 106 CYS A N 1
ATOM 858 C CA . CYS A 1 106 ? -1.969 -16.992 1.276 1.00 83.19 106 CYS A CA 1
ATOM 859 C C . CYS A 1 106 ? -1.259 -16.657 -0.044 1.00 83.19 106 CYS A C 1
ATOM 861 O O . CYS A 1 106 ? -0.530 -17.489 -0.581 1.00 83.19 106 CYS A O 1
ATOM 863 N N . ALA A 1 107 ? -1.416 -15.433 -0.556 1.00 86.25 107 ALA A N 1
ATOM 864 C CA . ALA A 1 107 ? -0.680 -14.973 -1.732 1.00 86.25 107 ALA A CA 1
ATOM 865 C C . ALA A 1 107 ? 0.838 -14.954 -1.479 1.00 86.25 107 ALA A C 1
ATOM 867 O O . ALA A 1 107 ? 1.610 -15.404 -2.325 1.00 86.25 107 ALA A O 1
ATOM 868 N N . GLY A 1 108 ? 1.266 -14.496 -0.299 1.00 85.25 108 GLY A N 1
ATOM 869 C CA . GLY A 1 108 ? 2.659 -14.546 0.140 1.00 85.25 108 GLY A CA 1
ATOM 870 C C . GLY A 1 108 ? 3.197 -15.974 0.236 1.00 85.25 108 GLY A C 1
ATOM 871 O O . GLY A 1 108 ? 4.314 -16.228 -0.206 1.00 85.25 108 GLY A O 1
ATOM 872 N N . GLU A 1 109 ? 2.394 -16.920 0.729 1.00 83.50 109 GLU A N 1
ATOM 873 C CA . GLU A 1 109 ? 2.754 -18.340 0.759 1.00 83.50 109 GLU A CA 1
ATOM 874 C C . GLU A 1 109 ? 2.955 -18.894 -0.662 1.00 83.50 109 GLU A C 1
ATOM 876 O O . GLU A 1 109 ? 3.956 -19.553 -0.934 1.00 83.50 109 GLU A O 1
ATOM 881 N N . ILE A 1 110 ? 2.065 -18.566 -1.604 1.00 81.69 110 ILE A N 1
ATOM 882 C CA . ILE A 1 110 ? 2.188 -18.989 -3.009 1.00 81.69 110 ILE A CA 1
ATOM 883 C C . ILE A 1 110 ? 3.468 -18.425 -3.643 1.00 81.69 110 ILE A C 1
ATOM 885 O O . ILE A 1 110 ? 4.191 -19.153 -4.327 1.00 81.69 110 ILE A O 1
ATOM 889 N N . VAL A 1 111 ? 3.778 -17.149 -3.400 1.00 81.50 111 VAL A N 1
ATOM 890 C CA . VAL A 1 111 ? 5.004 -16.508 -3.905 1.00 81.50 111 VAL A CA 1
ATOM 891 C C . VAL A 1 111 ? 6.251 -17.116 -3.252 1.00 81.50 111 VAL A C 1
ATOM 893 O O . VAL A 1 111 ? 7.209 -17.436 -3.954 1.00 81.50 111 VAL A O 1
ATOM 896 N N . GLY A 1 112 ? 6.232 -17.351 -1.937 1.00 76.81 112 GLY A N 1
ATOM 897 C CA . GLY A 1 112 ? 7.335 -17.969 -1.191 1.00 76.81 112 GLY A CA 1
ATOM 898 C C . GLY A 1 112 ? 7.600 -19.428 -1.574 1.00 76.81 112 GLY A C 1
ATOM 899 O O . GLY A 1 112 ? 8.725 -19.904 -1.463 1.00 76.81 112 GLY A O 1
ATOM 900 N N . ARG A 1 113 ? 6.585 -20.123 -2.096 1.00 69.56 113 ARG A N 1
ATOM 901 C CA . ARG A 1 113 ? 6.666 -21.500 -2.611 1.00 69.56 113 ARG A CA 1
ATOM 902 C C . ARG A 1 113 ? 6.956 -21.579 -4.112 1.00 69.56 113 ARG A C 1
ATOM 904 O O . ARG A 1 113 ? 6.790 -22.643 -4.710 1.00 69.56 113 ARG A O 1
ATOM 911 N N . GLY A 1 114 ? 7.339 -20.464 -4.737 1.00 72.19 114 GLY A N 1
ATOM 912 C CA . GLY A 1 114 ? 7.708 -20.419 -6.152 1.00 72.19 114 GLY A CA 1
ATOM 913 C C . GLY A 1 114 ? 6.533 -20.606 -7.116 1.00 72.19 114 GLY A C 1
ATOM 914 O O . GLY A 1 114 ? 6.698 -21.261 -8.138 1.00 72.19 114 GLY A O 1
ATOM 915 N N . PHE A 1 115 ? 5.356 -20.047 -6.803 1.00 61.44 115 PHE A N 1
ATOM 916 C CA . PHE A 1 115 ? 4.115 -20.151 -7.594 1.00 61.44 115 PHE A CA 1
ATOM 917 C C . PHE A 1 115 ? 3.496 -21.557 -7.664 1.00 61.44 115 PHE A C 1
ATOM 919 O O . PHE A 1 115 ? 2.727 -21.871 -8.575 1.00 61.44 115 PHE A O 1
ATOM 926 N N . THR A 1 116 ? 3.765 -22.406 -6.673 1.00 56.50 116 THR A N 1
ATOM 927 C CA . THR A 1 116 ? 3.121 -23.722 -6.581 1.00 56.50 116 THR A CA 1
ATOM 928 C C . THR A 1 116 ? 1.716 -23.568 -5.988 1.00 56.50 116 THR A C 1
ATOM 930 O O . THR A 1 116 ? 1.544 -23.530 -4.773 1.00 56.50 116 THR A O 1
ATOM 933 N N . PHE A 1 117 ? 0.698 -23.462 -6.849 1.00 56.44 117 PHE A N 1
ATOM 934 C CA . PHE A 1 117 ? -0.715 -23.306 -6.458 1.00 56.44 117 PHE A CA 1
ATOM 935 C C . PHE A 1 117 ? -1.337 -24.568 -5.825 1.00 56.44 117 PHE A C 1
ATOM 937 O O . PHE A 1 117 ? -2.445 -24.506 -5.296 1.00 56.44 117 PHE A O 1
ATOM 944 N N . THR A 1 118 ? -0.649 -25.713 -5.871 1.00 50.31 118 THR A N 1
ATOM 945 C CA . THR A 1 118 ? -1.178 -27.014 -5.439 1.00 50.31 118 THR A CA 1
ATOM 946 C C . THR A 1 118 ? -0.230 -27.711 -4.457 1.00 50.31 118 THR A C 1
ATOM 948 O O . THR A 1 118 ? 0.597 -28.518 -4.865 1.00 50.31 118 THR A O 1
ATOM 951 N N . GLY A 1 119 ? -0.371 -27.423 -3.160 1.00 46.09 119 GLY A N 1
ATOM 952 C CA . GLY A 1 119 ? 0.107 -28.282 -2.064 1.00 46.09 119 GLY A CA 1
ATOM 953 C C . GLY A 1 119 ? 1.626 -28.414 -1.862 1.00 46.09 119 GLY A C 1
ATOM 954 O O . GLY A 1 119 ? 2.451 -28.063 -2.703 1.00 46.09 119 GLY A O 1
ATOM 955 N N . TYR A 1 120 ? 2.017 -28.908 -0.682 1.00 47.09 120 TYR A N 1
ATOM 956 C CA . TYR A 1 120 ? 3.364 -29.454 -0.468 1.00 47.09 120 TYR A CA 1
ATOM 957 C C . TYR A 1 120 ? 3.513 -30.686 -1.352 1.00 47.09 120 TYR A C 1
ATOM 959 O O . TYR A 1 120 ? 2.583 -31.488 -1.429 1.00 47.09 120 TYR A O 1
ATOM 967 N N . TYR A 1 121 ? 4.670 -30.825 -2.007 1.00 42.38 121 TYR A N 1
ATOM 968 C CA . TYR A 1 121 ? 5.065 -32.113 -2.562 1.00 42.38 121 TYR A CA 1
ATOM 969 C C . TYR A 1 121 ? 4.867 -33.157 -1.455 1.00 42.38 121 TYR A C 1
ATOM 971 O O . TYR A 1 121 ? 5.399 -32.951 -0.358 1.00 42.38 121 TYR A O 1
ATOM 979 N N . PRO A 1 122 ? 4.081 -34.225 -1.680 1.00 49.97 122 PRO A N 1
ATOM 980 C CA . PRO A 1 122 ? 4.110 -35.346 -0.762 1.00 49.97 122 PRO A CA 1
ATOM 981 C C . PRO A 1 122 ? 5.574 -35.799 -0.647 1.00 49.97 122 PRO A C 1
ATOM 983 O O . PRO A 1 122 ? 6.275 -35.830 -1.668 1.00 49.97 122 PRO A O 1
ATOM 986 N N . PRO A 1 123 ? 6.077 -36.070 0.571 1.00 46.94 123 PRO A N 1
ATOM 987 C CA . PRO A 1 123 ? 7.416 -36.612 0.724 1.00 46.94 123 PRO A CA 1
ATOM 988 C C . PRO A 1 123 ? 7.507 -37.877 -0.127 1.00 46.94 123 PRO A C 1
ATOM 990 O O . PRO A 1 123 ? 6.578 -38.684 -0.128 1.00 46.94 123 PRO A O 1
ATOM 993 N N . LEU A 1 124 ? 8.607 -38.017 -0.874 1.00 52.75 124 LEU A N 1
ATOM 994 C CA . LEU A 1 124 ? 8.971 -39.280 -1.504 1.00 52.75 124 LEU A CA 1
ATOM 995 C C . LEU A 1 124 ? 9.003 -40.351 -0.408 1.00 52.75 124 LEU A C 1
ATOM 997 O O . LEU A 1 124 ? 9.994 -40.489 0.305 1.00 52.75 124 LEU A O 1
ATOM 1001 N N . THR A 1 125 ? 7.920 -41.108 -0.278 1.00 45.03 125 THR A N 1
ATOM 1002 C CA . THR A 1 125 ? 7.948 -42.424 0.340 1.00 45.03 125 THR A CA 1
ATOM 1003 C C . THR A 1 125 ? 8.643 -43.341 -0.657 1.00 45.03 125 THR A C 1
ATOM 1005 O O . THR A 1 125 ? 8.028 -43.855 -1.590 1.00 45.03 125 THR A O 1
ATOM 1008 N N . LEU A 1 126 ? 9.961 -43.450 -0.499 1.00 53.75 126 LEU A N 1
ATOM 1009 C CA . LEU A 1 126 ? 10.705 -44.627 -0.919 1.00 53.75 126 LEU A CA 1
ATOM 1010 C C . LEU A 1 126 ? 10.349 -45.758 0.052 1.00 53.75 126 LEU A C 1
ATOM 1012 O O . LEU A 1 126 ? 10.724 -45.673 1.213 1.00 53.75 126 LEU A O 1
ATOM 1016 N N . GLU A 1 127 ? 9.610 -46.755 -0.422 1.00 41.53 127 GLU A N 1
ATOM 1017 C CA . GLU A 1 127 ? 9.610 -48.167 0.013 1.00 41.53 127 GLU A CA 1
ATOM 1018 C C . GLU A 1 127 ? 8.582 -48.865 -0.897 1.00 41.53 127 GLU A C 1
ATOM 1020 O O . GLU A 1 127 ? 7.411 -48.500 -0.896 1.00 41.53 127 GLU A O 1
ATOM 1025 N N . GLU A 1 128 ? 9.019 -49.490 -1.989 1.00 43.34 128 GLU A N 1
ATOM 1026 C CA . GLU A 1 128 ? 9.377 -50.914 -2.114 1.00 43.34 128 GLU A CA 1
ATOM 1027 C C . GLU A 1 128 ? 8.141 -51.830 -2.270 1.00 43.34 128 GLU A C 1
ATOM 1029 O O . GLU A 1 128 ? 7.134 -51.637 -1.599 1.00 43.34 128 GLU A O 1
ATOM 1034 N N . THR A 1 129 ? 8.274 -52.797 -3.199 1.00 39.75 129 THR A N 1
ATOM 1035 C CA . THR A 1 129 ? 7.452 -54.018 -3.415 1.00 39.75 129 THR A CA 1
ATOM 1036 C C . THR A 1 129 ? 5.967 -53.812 -3.793 1.00 39.75 129 THR A C 1
ATOM 1038 O O . THR A 1 129 ? 5.189 -53.213 -3.074 1.00 39.75 129 THR A O 1
ATOM 1041 N N . GLU A 1 130 ? 5.428 -54.260 -4.936 1.00 35.84 130 GLU A N 1
ATOM 1042 C CA . GLU A 1 130 ? 5.505 -55.588 -5.559 1.00 35.84 130 GLU A CA 1
ATOM 1043 C C . GLU A 1 130 ? 4.784 -55.536 -6.943 1.00 35.84 130 GLU A C 1
ATOM 1045 O O . GLU A 1 130 ? 3.647 -55.077 -7.046 1.00 35.84 130 GLU A O 1
ATOM 1050 N N . GLN A 1 131 ? 5.435 -55.973 -8.029 1.00 38.16 131 GLN A N 1
ATOM 1051 C CA . GLN A 1 131 ? 4.769 -56.466 -9.258 1.00 38.16 131 GLN A CA 1
ATOM 1052 C C . GLN A 1 131 ? 4.499 -57.977 -9.088 1.00 38.16 131 GLN A C 1
ATOM 1054 O O . GLN A 1 131 ? 5.278 -58.597 -8.363 1.00 38.16 131 GLN A O 1
ATOM 1059 N N . PRO A 1 132 ? 3.628 -58.658 -9.876 1.00 49.88 132 PRO A N 1
ATOM 1060 C CA . PRO A 1 132 ? 2.473 -58.260 -10.708 1.00 49.88 132 PRO A CA 1
ATOM 1061 C C . PRO A 1 132 ? 1.246 -59.198 -10.459 1.00 49.88 132 PRO A C 1
ATOM 1063 O O . PRO A 1 132 ? 1.305 -60.068 -9.593 1.00 49.88 132 PRO A O 1
ATOM 1066 N N . PRO A 1 133 ? 0.169 -59.153 -11.275 1.00 40.19 133 PRO A N 1
ATOM 1067 C CA . PRO A 1 133 ? -0.515 -60.409 -11.588 1.00 40.19 133 PRO A CA 1
ATOM 1068 C C . PRO A 1 133 ? -0.517 -60.722 -13.089 1.00 40.19 133 PRO A C 1
ATOM 1070 O O . PRO A 1 133 ? -1.040 -59.987 -13.924 1.00 40.19 133 PRO A O 1
ATOM 1073 N N . LEU A 1 134 ? 0.123 -61.854 -13.376 1.00 41.94 134 LEU A N 1
ATOM 1074 C CA . LEU A 1 134 ? -0.258 -62.922 -14.298 1.00 41.94 134 LEU A CA 1
ATOM 1075 C C . LEU A 1 134 ? -1.493 -62.656 -15.188 1.00 41.94 134 LEU A C 1
ATOM 1077 O O . LEU A 1 134 ? -2.628 -62.659 -14.716 1.00 41.94 134 LEU A O 1
ATOM 1081 N N . THR A 1 135 ? -1.277 -62.555 -16.499 1.00 41.97 135 THR A N 1
ATOM 1082 C CA . THR A 1 135 ? -2.286 -62.949 -17.495 1.00 41.97 135 THR A CA 1
ATOM 1083 C C . THR A 1 135 ? -1.674 -64.033 -18.364 1.00 41.97 135 THR A C 1
ATOM 1085 O O . THR A 1 135 ? -0.847 -63.784 -19.237 1.00 41.97 135 THR A O 1
ATOM 1088 N N . ASP A 1 136 ? -2.036 -65.260 -18.015 1.00 36.06 136 ASP A N 1
ATOM 1089 C CA . ASP A 1 136 ? -1.746 -66.458 -18.777 1.00 36.06 136 ASP A CA 1
ATOM 1090 C C . ASP A 1 136 ? -2.799 -66.618 -19.885 1.00 36.06 136 ASP A C 1
ATOM 1092 O O . ASP A 1 136 ? -3.974 -66.312 -19.684 1.00 36.06 136 ASP A O 1
ATOM 1096 N N . ALA A 1 137 ? -2.324 -67.113 -21.026 1.00 42.53 137 ALA A N 1
ATOM 1097 C CA . ALA A 1 137 ? -3.035 -67.805 -22.098 1.00 42.53 137 ALA A CA 1
ATOM 1098 C C . ALA A 1 137 ? -4.346 -67.212 -22.672 1.00 42.53 137 ALA A C 1
ATOM 1100 O O . ALA A 1 137 ? -5.405 -67.269 -22.053 1.00 42.53 137 ALA A O 1
ATOM 1101 N N . SER A 1 138 ? -4.338 -66.865 -23.972 1.00 38.78 138 SER A N 1
ATOM 1102 C CA . SER A 1 138 ? -4.889 -67.742 -25.037 1.00 38.78 138 SER A CA 1
ATOM 1103 C C . SER A 1 138 ? -5.184 -67.034 -26.385 1.00 38.78 138 SER A C 1
ATOM 1105 O O . SER A 1 138 ? -5.977 -66.104 -26.420 1.00 38.78 138 SER A O 1
ATOM 1107 N N . ILE A 1 139 ? -4.614 -67.595 -27.478 1.00 37.28 139 ILE A N 1
ATOM 1108 C CA . ILE A 1 139 ? -5.304 -67.985 -28.745 1.00 37.28 139 ILE A CA 1
ATOM 1109 C C . ILE A 1 139 ? -5.747 -66.809 -29.676 1.00 37.28 139 ILE A C 1
ATOM 1111 O O . ILE A 1 139 ? -6.324 -65.843 -29.212 1.00 37.28 139 ILE A O 1
ATOM 1115 N N . ASP A 1 140 ? -5.534 -66.736 -31.000 1.00 37.00 140 ASP A N 1
ATOM 1116 C CA . ASP A 1 140 ? -5.455 -67.712 -32.102 1.00 37.00 140 ASP A CA 1
ATOM 1117 C C . ASP A 1 140 ? -4.718 -67.075 -33.314 1.00 37.00 140 ASP A C 1
ATOM 1119 O O . ASP A 1 140 ? -4.961 -65.907 -33.612 1.00 37.00 140 ASP A O 1
ATOM 1123 N N . ARG A 1 141 ? -3.931 -67.896 -34.028 1.00 39.59 141 ARG A N 1
ATOM 1124 C CA . ARG A 1 141 ? -3.488 -67.808 -35.443 1.00 39.59 141 ARG A CA 1
ATOM 1125 C C . ARG A 1 141 ? -2.642 -66.642 -35.975 1.00 39.59 141 ARG A C 1
ATOM 1127 O O . ARG A 1 141 ? -3.154 -65.524 -36.178 1.00 39.59 141 ARG A O 1
#

Secondary structure (DSSP, 8-state):
-HHHHHHHHHHHHHHHHHHHHHHHHHHHHHHHHTGGG--SS--HHHHHHHHHHHHHHHHHHHHHHHHHHHHHHHHHHHHHHTGGG--HHHHHHHHHHHHHHHHHHHHHHHHHTTS--S-PPPP------------------

Organism: Brassica campestris (NCBI:txid3711)

Foldseek 3Di:
DVVVVVVVVVVVVVVVVVCVVCVVVVVVVVCVVCVVVDDPPPDPVVVVVVVVVVVVVVVVVVVVVVVVVVVVVVVVVVVVVVVVPDDPVVVVVVVVVVVVVVVVVVVVVCVVVVNPPDDDDDPPPDDDDDDDDDDDDDDDD

pLDDT: mean 70.04, std 14.9, range [35.84, 91.25]

Radius of gyration: 28.56 Å; chains: 1; bounding box: 44×83×62 Å

InterPro domains:
  IPR006808 ATP synthase F0 complex subunit G, mitochondrial [PF04718] (16-120)
  IPR006808 ATP synthase F0 complex subunit G, mitochondrial [PTHR12386] (1-121)

Sequence (141 aa):
MASKLLQLKSKACEASKFVSKHGTTYYKQLLEENKQYIQEPATVEKSIELSRQLLYTRLASIRGRTESFWKEVDHVKGVWKNRADLKVEEAGTAVLFGLDCFVWFCAGEIVGRGFTFTGYYPPLTLEETEQPPLTDASIDR